Protein AF-A0A4Y2GBE8-F1 (afdb_monomer)

Secondary structure (DSSP, 8-state):
-B--TT-HHHHHHHTTT-SS---THHHH-EEEEEEEPTT-SSSEEEEEEEGGGTEEEBSSTTEEEETTTTEEEE-TTTTHHHHHHHHTSHHHHHHHHHHHHHT---GGGG---S---------------------PPP---HHHHHHHHHHHHHHHHHHH---S------

Structure (mmCIF, N/CA/C/O backbone):
data_AF-A0A4Y2GBE8-F1
#
_entry.id   AF-A0A4Y2GBE8-F1
#
loop_
_atom_site.group_PDB
_atom_site.id
_atom_site.type_symbol
_atom_site.label_atom_id
_atom_site.label_alt_id
_atom_site.label_comp_id
_atom_site.label_asym_id
_atom_site.label_entity_id
_atom_site.label_seq_id
_atom_site.pdbx_PDB_ins_code
_atom_site.Cartn_x
_atom_site.Cartn_y
_atom_site.Cartn_z
_atom_site.occupancy
_atom_site.B_iso_or_equiv
_atom_site.auth_seq_id
_atom_site.auth_comp_id
_atom_site.auth_asym_id
_atom_site.auth_atom_id
_atom_site.pdbx_PDB_model_num
ATOM 1 N N . MET A 1 1 ? -11.038 -10.582 1.860 1.00 53.62 1 MET A N 1
ATOM 2 C CA . MET A 1 1 ? -12.144 -9.942 1.119 1.00 53.62 1 MET A CA 1
ATOM 3 C C . MET A 1 1 ? -11.739 -8.501 0.826 1.00 53.62 1 MET A C 1
ATOM 5 O O . MET A 1 1 ? -11.362 -7.799 1.761 1.00 53.62 1 MET A O 1
ATOM 9 N N . GLU A 1 2 ? -11.679 -8.090 -0.445 1.00 57.62 2 GLU A N 1
ATOM 10 C CA . GLU A 1 2 ? -11.414 -6.684 -0.799 1.00 57.62 2 GLU A CA 1
ATOM 11 C C . GLU A 1 2 ? -12.669 -5.856 -0.491 1.00 57.62 2 GLU A C 1
ATOM 13 O O . GLU A 1 2 ? -13.779 -6.280 -0.812 1.00 57.62 2 GLU A O 1
ATOM 18 N N . ILE A 1 3 ? -12.513 -4.705 0.167 1.00 63.03 3 ILE A N 1
ATOM 19 C CA . ILE A 1 3 ? -13.648 -3.817 0.437 1.00 63.03 3 ILE A CA 1
ATOM 20 C C . ILE A 1 3 ? -13.830 -2.920 -0.777 1.00 63.03 3 ILE A C 1
ATOM 22 O O . ILE A 1 3 ? -12.865 -2.324 -1.260 1.00 63.03 3 ILE A O 1
ATOM 26 N N . ASN A 1 4 ? -15.068 -2.791 -1.248 1.00 66.12 4 ASN A N 1
ATOM 27 C CA . ASN A 1 4 ? -15.396 -1.749 -2.202 1.00 66.12 4 ASN A CA 1
ATOM 28 C C . ASN A 1 4 ? -15.145 -0.388 -1.530 1.00 66.12 4 ASN A C 1
ATOM 30 O O . ASN A 1 4 ? -15.821 -0.033 -0.567 1.00 66.12 4 ASN A O 1
ATOM 34 N N . LEU A 1 5 ? -14.140 0.347 -2.013 1.00 62.84 5 LEU A N 1
ATOM 35 C CA . LEU A 1 5 ? -13.714 1.633 -1.448 1.00 62.84 5 LEU A CA 1
ATOM 36 C C . LEU A 1 5 ? -14.820 2.705 -1.493 1.00 62.84 5 LEU A C 1
ATOM 38 O O . LEU A 1 5 ? -14.660 3.754 -0.884 1.00 62.84 5 LEU A O 1
ATOM 42 N N . ASN A 1 6 ? -15.938 2.445 -2.173 1.00 63.31 6 ASN A N 1
ATOM 43 C CA . ASN A 1 6 ? -17.087 3.347 -2.209 1.00 63.31 6 ASN A CA 1
ATOM 44 C C . ASN A 1 6 ? -17.975 3.263 -0.955 1.00 63.31 6 ASN A C 1
ATOM 46 O O . ASN A 1 6 ? -18.853 4.102 -0.785 1.00 63.31 6 ASN A O 1
ATOM 50 N N . ASP A 1 7 ? -17.755 2.288 -0.068 1.00 78.56 7 ASP A N 1
ATOM 51 C CA . ASP A 1 7 ? -18.489 2.173 1.194 1.00 78.56 7 ASP A CA 1
ATOM 52 C C . ASP A 1 7 ? -17.655 2.736 2.354 1.00 78.56 7 ASP A C 1
ATOM 54 O O . ASP A 1 7 ? -17.032 2.012 3.142 1.00 78.56 7 ASP A O 1
ATOM 58 N N . GLU A 1 8 ? -17.599 4.071 2.439 1.00 82.62 8 GLU A N 1
ATOM 59 C CA . GLU A 1 8 ? -16.876 4.748 3.519 1.00 82.62 8 GLU A CA 1
ATOM 60 C C . GLU A 1 8 ? -17.379 4.331 4.903 1.00 82.62 8 GLU A C 1
ATOM 62 O O . GLU A 1 8 ? -16.591 4.244 5.848 1.00 82.62 8 GLU A O 1
ATOM 67 N N . HIS A 1 9 ? -18.684 4.082 5.031 1.00 85.56 9 HIS A N 1
ATOM 68 C CA . HIS A 1 9 ? -19.305 3.722 6.296 1.00 85.56 9 HIS A CA 1
ATOM 69 C C . HIS A 1 9 ? -18.780 2.372 6.792 1.00 85.56 9 HIS A C 1
ATOM 71 O O . HIS A 1 9 ? -18.327 2.274 7.935 1.00 85.56 9 HIS A O 1
ATOM 77 N N . LYS A 1 10 ? -18.724 1.366 5.910 1.00 89.12 10 LYS A N 1
ATOM 78 C CA . LYS A 1 10 ? -18.130 0.062 6.227 1.00 89.12 10 LYS A CA 1
ATOM 79 C C . LYS A 1 10 ? -16.658 0.178 6.627 1.00 89.12 10 LYS A C 1
ATOM 81 O O . LYS A 1 10 ? -16.22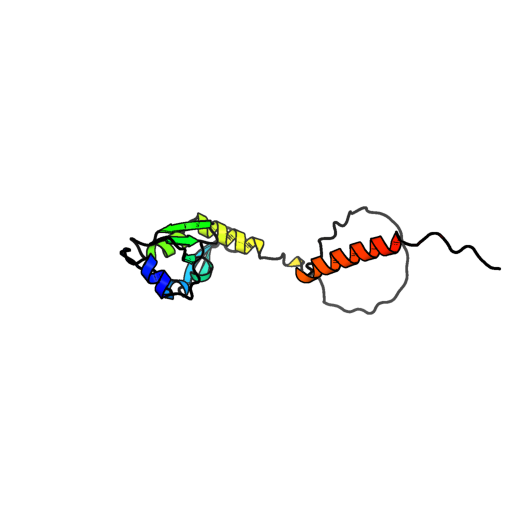2 -0.449 7.592 1.00 89.12 10 LYS A O 1
ATOM 86 N N . VAL A 1 11 ? -15.872 1.002 5.931 1.00 90.56 11 VAL A N 1
ATOM 87 C CA . VAL A 1 11 ? -14.458 1.202 6.298 1.00 90.56 11 VAL A CA 1
ATOM 88 C C . VAL A 1 11 ? -14.322 1.858 7.677 1.00 90.56 11 VAL A C 1
ATOM 90 O O . VAL A 1 11 ? -13.466 1.450 8.465 1.00 90.56 11 VAL A O 1
ATOM 93 N N . ARG A 1 12 ? -15.188 2.824 8.009 1.00 90.19 12 ARG A N 1
ATOM 94 C CA . ARG A 1 12 ? -15.205 3.463 9.335 1.00 90.19 12 ARG A CA 1
ATOM 95 C C . ARG A 1 12 ? -15.579 2.492 10.453 1.00 90.19 12 ARG A C 1
ATOM 97 O O . ARG A 1 12 ?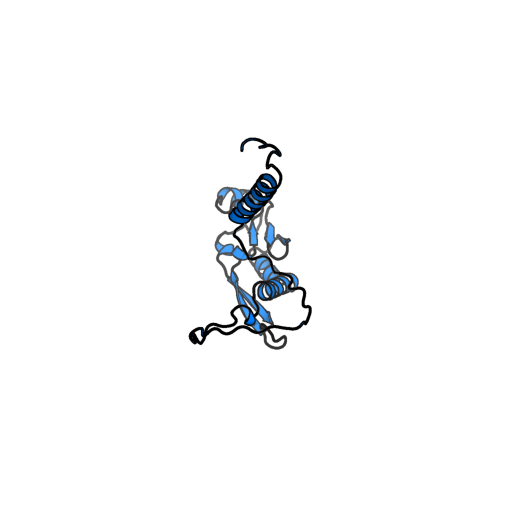 -14.992 2.600 11.528 1.00 90.19 12 ARG A O 1
ATOM 104 N N . SER A 1 13 ? -16.509 1.561 10.221 1.00 92.31 13 SER A N 1
ATOM 105 C CA . SER A 1 13 ? -16.874 0.553 11.225 1.00 92.31 13 SER A CA 1
ATOM 106 C C . SER A 1 13 ? -15.752 -0.456 11.473 1.00 92.31 13 SER A C 1
ATOM 108 O O . SER A 1 13 ? -15.517 -0.832 12.616 1.00 92.31 13 SER A O 1
ATOM 110 N N . ILE A 1 14 ? -15.015 -0.850 10.431 1.00 93.44 14 ILE A N 1
ATOM 111 C CA . ILE A 1 14 ? -13.900 -1.807 10.550 1.00 93.44 14 ILE A CA 1
ATOM 112 C C . ILE A 1 14 ? -12.763 -1.240 11.401 1.00 93.44 14 ILE A C 1
ATOM 114 O O . ILE A 1 14 ? -12.200 -1.944 12.231 1.00 93.44 14 ILE A O 1
ATOM 118 N N . ASP A 1 15 ? -12.447 0.041 11.220 1.00 95.12 15 ASP A N 1
ATOM 119 C CA . ASP A 1 15 ? -11.371 0.718 11.946 1.00 95.12 15 ASP A CA 1
ATOM 120 C C . ASP A 1 15 ? -11.859 1.428 13.223 1.00 95.12 15 ASP A C 1
ATOM 122 O O . ASP A 1 15 ? -11.158 2.290 13.757 1.00 95.12 15 ASP A O 1
ATOM 126 N N . ALA A 1 16 ? -13.065 1.124 13.718 1.00 93.62 16 ALA A N 1
ATOM 127 C CA . ALA A 1 16 ? -13.684 1.869 14.818 1.00 93.62 16 ALA A CA 1
ATOM 128 C C . ALA A 1 16 ? -12.782 1.967 16.063 1.00 93.62 16 ALA A C 1
ATOM 130 O O . ALA A 1 16 ? -12.722 3.032 16.682 1.00 93.62 16 ALA A O 1
ATOM 131 N N . ASN A 1 17 ? -12.043 0.891 16.354 1.00 94.44 17 ASN A N 1
ATOM 132 C CA . ASN A 1 17 ? -11.175 0.740 17.524 1.00 94.44 17 ASN A CA 1
ATOM 133 C C . ASN A 1 17 ? -9.705 1.114 17.266 1.00 94.44 17 ASN A C 1
ATOM 135 O O . ASN A 1 17 ? -8.874 1.013 18.168 1.00 94.44 17 ASN A O 1
ATOM 139 N N . GLU A 1 18 ? -9.350 1.532 16.050 1.00 95.88 18 GLU A N 1
ATOM 140 C CA . GLU A 1 18 ? -7.972 1.907 15.739 1.00 95.88 18 GLU A CA 1
ATOM 141 C C . GLU A 1 18 ? -7.669 3.335 16.171 1.00 95.88 18 GLU A C 1
ATOM 143 O O . GLU A 1 18 ? -8.443 4.265 15.933 1.00 95.88 18 GLU A O 1
ATOM 148 N N . LYS A 1 19 ? -6.460 3.535 16.708 1.00 95.44 19 LYS A N 1
ATOM 149 C CA . LYS A 1 19 ? -5.949 4.877 17.016 1.00 95.44 19 LYS A CA 1
ATOM 150 C C . LYS A 1 19 ? -5.943 5.769 15.770 1.00 95.44 19 LYS A C 1
ATOM 152 O O . LYS A 1 19 ? -6.263 6.951 15.850 1.00 95.44 19 LYS A O 1
ATOM 157 N N . ASN A 1 20 ? -5.564 5.208 14.622 1.00 96.56 20 ASN A N 1
ATOM 158 C CA . ASN A 1 20 ? -5.602 5.886 13.333 1.00 96.56 20 ASN A CA 1
ATOM 159 C C . ASN A 1 20 ? -6.558 5.154 12.397 1.00 96.56 20 ASN A C 1
ATOM 161 O O . ASN A 1 20 ? -6.241 4.072 11.904 1.00 96.56 20 ASN A O 1
ATOM 165 N N . LYS A 1 21 ? -7.688 5.793 12.107 1.00 95.50 21 LYS A N 1
ATOM 166 C CA . LYS A 1 21 ? -8.671 5.306 11.137 1.00 95.50 21 LYS A CA 1
ATOM 167 C C . LYS A 1 21 ? -8.187 5.551 9.714 1.00 95.50 21 LYS A C 1
ATOM 169 O O . LYS A 1 21 ? -7.526 6.562 9.450 1.00 95.50 21 LYS A O 1
ATOM 174 N N . PHE A 1 22 ? -8.525 4.647 8.802 1.00 95.50 22 PHE A N 1
ATOM 175 C CA . PHE A 1 22 ? -8.255 4.834 7.385 1.00 95.50 22 PHE A CA 1
ATOM 176 C C . PHE A 1 22 ? -8.918 6.109 6.862 1.00 95.50 22 PHE A C 1
ATOM 178 O O . PHE A 1 22 ? -10.075 6.394 7.172 1.00 95.50 22 PHE A O 1
ATOM 185 N N . LYS A 1 23 ? -8.192 6.861 6.032 1.00 94.50 23 LYS A N 1
ATOM 186 C CA . LYS A 1 23 ? -8.727 8.029 5.328 1.00 94.50 23 LYS A CA 1
ATOM 187 C C . LYS A 1 23 ? -8.554 7.827 3.831 1.00 94.50 23 LYS A C 1
ATOM 189 O O . LYS A 1 23 ? -7.429 7.649 3.369 1.00 94.50 23 LYS A O 1
ATOM 194 N N . PHE A 1 24 ? -9.640 7.915 3.068 1.00 92.88 24 PHE A N 1
ATOM 195 C CA . PHE A 1 24 ? -9.608 7.769 1.608 1.00 92.88 24 PHE A CA 1
ATOM 196 C C . PHE A 1 24 ? -8.720 8.814 0.927 1.00 92.88 24 PHE A C 1
ATOM 198 O O . PHE A 1 24 ? -8.047 8.511 -0.055 1.00 92.88 24 PHE A O 1
ATOM 205 N N . GLU A 1 25 ? -8.600 10.003 1.519 1.00 94.62 25 GLU A N 1
ATOM 206 C CA . GLU A 1 25 ? -7.654 11.044 1.103 1.00 94.62 25 GLU A CA 1
ATOM 207 C C . GLU A 1 25 ? -6.205 10.546 1.001 1.00 94.62 25 GLU A C 1
ATOM 209 O O . GLU A 1 25 ? -5.434 11.049 0.184 1.00 94.62 25 GLU A O 1
ATOM 214 N N . TRP A 1 26 ? -5.809 9.545 1.799 1.00 95.81 26 TRP A N 1
ATOM 215 C CA . TRP A 1 26 ? -4.471 8.956 1.723 1.00 95.81 26 TRP A CA 1
ATOM 216 C C . TRP A 1 26 ? -4.193 8.331 0.359 1.00 95.81 26 TRP A C 1
ATOM 218 O O . TRP A 1 26 ? -3.055 8.393 -0.096 1.00 95.81 26 TRP A O 1
ATOM 228 N N . LEU A 1 27 ? -5.212 7.784 -0.311 1.00 94.31 27 LEU A N 1
ATOM 229 C CA . LEU A 1 27 ? -5.086 7.171 -1.636 1.00 94.31 27 LEU A CA 1
ATOM 230 C C . LEU A 1 27 ? -4.800 8.205 -2.734 1.00 94.31 27 LEU A C 1
ATOM 232 O O . LEU A 1 27 ? -4.208 7.867 -3.761 1.00 94.31 27 LEU A O 1
ATOM 236 N N . ASN A 1 28 ? -5.176 9.465 -2.507 1.00 94.94 28 ASN A N 1
ATOM 237 C CA . ASN A 1 28 ? -4.925 10.568 -3.433 1.00 94.94 28 ASN A CA 1
ATOM 238 C C . ASN A 1 28 ? -3.534 11.185 -3.274 1.00 94.94 28 ASN A C 1
ATOM 240 O O . ASN A 1 28 ? -3.103 11.935 -4.147 1.00 94.94 28 ASN A O 1
ATOM 244 N N . LYS A 1 29 ? -2.813 10.854 -2.197 1.00 96.75 29 LYS A N 1
ATOM 245 C CA . LYS A 1 29 ? -1.450 11.339 -1.982 1.00 96.75 29 LYS A CA 1
ATOM 246 C C . LYS A 1 29 ? -0.467 10.649 -2.919 1.00 96.75 29 LYS A C 1
ATOM 248 O O . LYS A 1 29 ? -0.625 9.475 -3.262 1.00 96.75 29 LYS A O 1
ATOM 253 N N . SER A 1 30 ? 0.591 11.378 -3.251 1.00 96.38 30 SER A N 1
ATOM 254 C CA . SER A 1 30 ? 1.744 10.844 -3.964 1.00 96.38 30 SER A CA 1
ATOM 255 C C . SER A 1 30 ? 2.978 10.881 -3.077 1.00 96.38 30 SER A C 1
ATOM 257 O O . SER A 1 30 ? 3.168 11.814 -2.295 1.00 96.38 30 SER A O 1
ATOM 259 N N . ILE A 1 31 ? 3.807 9.851 -3.190 1.00 96.00 31 ILE A N 1
ATOM 260 C CA . ILE A 1 31 ? 5.052 9.706 -2.443 1.00 96.00 31 ILE A CA 1
ATOM 261 C C . ILE A 1 31 ? 6.191 9.674 -3.442 1.00 96.00 31 ILE A C 1
ATOM 263 O O . ILE A 1 31 ? 6.161 8.916 -4.410 1.00 96.00 31 ILE A O 1
ATOM 267 N N . LYS A 1 32 ? 7.193 10.510 -3.194 1.00 96.38 32 LYS A N 1
ATOM 268 C CA . LYS A 1 32 ? 8.423 10.520 -3.969 1.00 96.38 32 LYS A CA 1
ATOM 269 C C . LYS A 1 32 ? 9.298 9.353 -3.527 1.00 96.38 32 LYS A C 1
ATOM 271 O O . LYS A 1 32 ? 9.588 9.212 -2.339 1.00 96.38 32 LYS A O 1
ATOM 276 N N . ILE A 1 33 ? 9.691 8.520 -4.478 1.00 95.25 33 ILE A N 1
ATOM 277 C CA . ILE A 1 33 ? 10.600 7.398 -4.270 1.00 95.25 33 ILE A CA 1
ATOM 278 C C . ILE A 1 33 ? 11.824 7.564 -5.159 1.00 95.25 33 ILE A C 1
ATOM 280 O O . ILE A 1 33 ? 11.738 8.089 -6.266 1.00 95.25 33 ILE A O 1
ATOM 284 N N . LYS A 1 34 ? 12.969 7.106 -4.664 1.00 93.81 34 LYS A N 1
ATOM 285 C CA . LYS A 1 34 ? 14.240 7.151 -5.380 1.00 93.81 34 LYS A CA 1
ATOM 286 C C . LYS A 1 34 ? 14.532 5.771 -5.949 1.00 93.81 34 LYS A C 1
ATOM 288 O O . LYS A 1 34 ? 14.572 4.799 -5.196 1.00 93.81 34 LYS A O 1
ATOM 293 N N . LEU A 1 35 ? 14.715 5.692 -7.260 1.00 91.56 35 LEU A N 1
ATOM 294 C CA . LEU A 1 35 ? 15.030 4.458 -7.975 1.00 91.56 35 LEU A CA 1
ATOM 295 C C . LEU A 1 35 ? 16.247 4.668 -8.879 1.00 91.56 35 LEU A C 1
ATOM 297 O O . LEU A 1 35 ? 16.497 5.797 -9.296 1.00 91.56 35 LEU A O 1
ATOM 301 N N . PRO A 1 36 ? 17.010 3.615 -9.202 1.00 88.25 36 PRO A N 1
ATOM 302 C CA . PRO A 1 36 ? 18.025 3.700 -10.243 1.00 88.25 36 PRO A CA 1
ATOM 303 C C . PRO A 1 36 ? 17.395 4.138 -11.570 1.00 88.25 36 PRO A C 1
ATOM 305 O O . PRO A 1 36 ? 16.291 3.705 -11.923 1.00 88.25 36 PRO A O 1
ATOM 308 N N . ALA A 1 37 ? 18.089 4.997 -12.311 1.00 82.94 37 ALA A N 1
ATOM 309 C CA . ALA A 1 37 ? 17.638 5.400 -13.629 1.00 82.94 37 ALA A CA 1
ATOM 310 C C . ALA A 1 37 ? 17.615 4.190 -14.568 1.00 82.94 37 ALA A C 1
ATOM 312 O O . ALA A 1 37 ? 18.386 3.233 -14.459 1.00 82.94 37 ALA A O 1
ATOM 313 N N . LYS A 1 38 ? 16.706 4.228 -15.533 1.00 72.81 38 LYS A N 1
ATOM 314 C CA . LYS A 1 38 ? 16.569 3.147 -16.502 1.00 72.81 38 LYS A CA 1
ATOM 315 C C . LYS A 1 38 ? 17.841 3.034 -17.355 1.00 72.81 38 LYS A C 1
ATOM 317 O O . LYS A 1 38 ? 18.228 3.995 -18.009 1.00 72.81 38 LYS A O 1
ATOM 322 N N . GLY A 1 39 ? 18.466 1.855 -17.359 1.00 71.31 39 GLY A N 1
ATOM 323 C CA . GLY A 1 39 ? 19.679 1.574 -18.138 1.00 71.31 39 GLY A CA 1
ATOM 324 C C . GLY A 1 39 ? 20.997 2.020 -17.492 1.00 71.31 39 GLY A C 1
ATOM 325 O O . GLY A 1 39 ? 22.048 1.773 -18.073 1.00 71.31 39 GLY A O 1
ATOM 326 N N . ASN A 1 40 ? 20.973 2.634 -16.301 1.00 69.44 40 ASN A N 1
ATOM 327 C CA . ASN A 1 40 ? 22.182 2.971 -15.546 1.00 69.44 40 ASN A CA 1
ATOM 328 C C . ASN A 1 40 ? 21.947 2.801 -14.034 1.00 69.44 40 ASN A C 1
ATOM 330 O O . ASN A 1 40 ? 21.081 3.440 -13.444 1.00 69.44 40 ASN A O 1
ATOM 334 N N . ASN A 1 41 ? 22.753 1.955 -13.395 1.00 73.12 41 ASN A N 1
ATOM 335 C CA . ASN A 1 41 ? 22.690 1.649 -11.963 1.00 73.12 41 ASN A CA 1
ATOM 336 C C . ASN A 1 41 ? 23.303 2.732 -11.050 1.00 73.12 41 ASN A C 1
ATOM 338 O O . ASN A 1 41 ? 23.161 2.642 -9.833 1.00 73.12 41 ASN A O 1
ATOM 342 N N . THR A 1 42 ? 23.978 3.734 -11.615 1.00 77.31 42 THR A N 1
ATOM 343 C CA . THR A 1 42 ? 24.723 4.762 -10.871 1.00 77.31 42 THR A CA 1
ATOM 344 C C . THR A 1 42 ? 23.900 6.030 -10.638 1.00 77.31 42 THR A C 1
ATOM 346 O O . THR A 1 42 ? 23.999 6.655 -9.585 1.00 77.31 42 THR A O 1
ATOM 349 N N . SER A 1 43 ? 23.054 6.417 -11.594 1.00 83.56 43 SER A N 1
ATOM 350 C CA . SER A 1 43 ? 22.182 7.591 -11.467 1.00 83.56 43 SER A CA 1
ATOM 351 C C . SER A 1 43 ? 20.877 7.243 -10.756 1.00 83.56 43 SER A C 1
ATOM 353 O O . SER A 1 43 ? 20.268 6.216 -11.048 1.00 83.56 43 SER A O 1
ATOM 355 N N . VAL A 1 44 ? 20.417 8.123 -9.866 1.00 89.50 44 VAL A N 1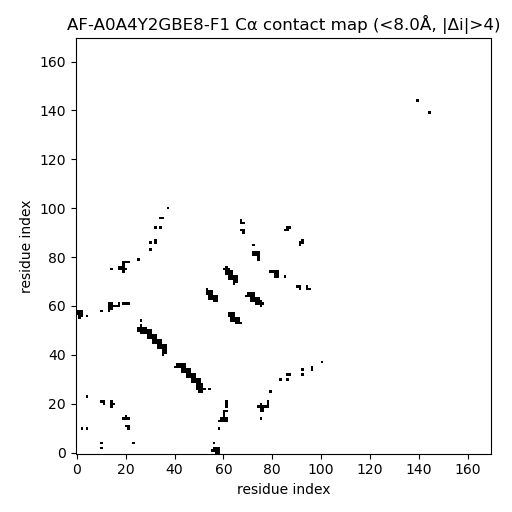
ATOM 356 C CA . VAL A 1 44 ? 19.151 7.974 -9.137 1.00 89.50 44 VAL A CA 1
ATOM 357 C C . VAL A 1 44 ? 18.119 8.946 -9.703 1.00 89.50 44 VAL A C 1
ATOM 359 O O . VAL A 1 44 ? 18.370 10.144 -9.791 1.00 89.50 44 VAL A O 1
ATOM 362 N N . GLU A 1 45 ? 16.948 8.429 -10.051 1.00 91.25 45 GLU A N 1
ATOM 363 C CA . GLU A 1 45 ? 15.784 9.186 -10.498 1.00 91.25 45 GLU A CA 1
ATOM 364 C C . GLU A 1 45 ? 14.732 9.229 -9.382 1.00 91.25 45 GLU A C 1
ATOM 366 O O . GLU A 1 45 ? 14.474 8.230 -8.701 1.00 91.25 45 GLU A O 1
ATOM 371 N N . GLU A 1 46 ? 14.117 10.394 -9.183 1.00 93.00 46 GLU A N 1
ATOM 372 C CA . GLU A 1 46 ? 13.003 10.559 -8.253 1.00 93.00 46 GLU A CA 1
ATOM 373 C C . GLU A 1 46 ? 11.677 10.430 -9.009 1.00 93.00 46 GLU A C 1
ATOM 375 O O . GLU A 1 46 ? 11.383 11.206 -9.915 1.00 93.00 46 GLU A O 1
ATOM 380 N N . ILE A 1 47 ? 10.863 9.449 -8.622 1.00 93.44 47 ILE A N 1
ATOM 381 C CA . ILE A 1 47 ? 9.573 9.159 -9.249 1.00 93.44 47 ILE A CA 1
ATOM 382 C C . ILE A 1 47 ? 8.466 9.370 -8.219 1.00 93.44 47 ILE A C 1
ATOM 384 O O . ILE A 1 47 ? 8.593 8.991 -7.056 1.00 93.44 47 ILE A O 1
ATOM 388 N N . SER A 1 48 ? 7.359 9.971 -8.644 1.00 94.69 48 SER A N 1
ATOM 389 C CA . SER A 1 48 ? 6.180 10.176 -7.804 1.00 94.69 48 SER A CA 1
ATOM 390 C C . SER A 1 48 ? 5.200 9.017 -7.976 1.00 94.69 48 SER A C 1
ATOM 392 O O . SER A 1 48 ? 4.731 8.760 -9.085 1.00 94.69 48 SER A O 1
ATOM 394 N N . VAL A 1 49 ? 4.873 8.315 -6.889 1.00 94.69 49 VAL A N 1
ATOM 395 C CA . VAL A 1 49 ? 3.924 7.194 -6.905 1.00 94.69 49 VAL A CA 1
ATOM 396 C C . VAL A 1 49 ? 2.671 7.534 -6.114 1.00 94.69 49 VAL A C 1
ATOM 398 O O . VAL A 1 49 ? 2.739 7.855 -4.928 1.00 94.69 49 VAL A O 1
ATOM 401 N N . LYS A 1 50 ? 1.509 7.418 -6.765 1.00 96.44 50 LYS A N 1
ATOM 402 C CA . LYS A 1 50 ? 0.202 7.577 -6.121 1.00 96.44 50 LYS A CA 1
ATOM 403 C C . LYS A 1 50 ? -0.091 6.384 -5.210 1.00 96.44 50 LYS A C 1
ATOM 405 O O . LYS A 1 50 ? -0.023 5.232 -5.642 1.00 96.44 50 LYS A O 1
ATOM 410 N N . VAL A 1 51 ? -0.472 6.655 -3.964 1.00 96.50 51 VAL A N 1
ATOM 411 C CA . VAL A 1 51 ? -0.731 5.627 -2.942 1.00 96.50 51 VAL A CA 1
ATOM 412 C C . VAL A 1 51 ? -1.868 4.696 -3.362 1.00 96.50 51 VAL A C 1
ATOM 414 O O . VAL A 1 51 ? -1.738 3.481 -3.223 1.00 96.50 51 VAL A O 1
ATOM 417 N N . GLY A 1 52 ? -2.937 5.238 -3.956 1.00 94.62 52 GLY A N 1
ATOM 418 C CA . GLY A 1 52 ? -4.077 4.461 -4.456 1.00 94.62 52 GLY A CA 1
ATOM 419 C C . GLY A 1 52 ? -3.739 3.416 -5.519 1.00 94.62 52 GLY A C 1
ATOM 420 O O . GLY A 1 52 ? -4.470 2.444 -5.656 1.00 94.62 52 GLY A O 1
ATOM 421 N N . ASN A 1 53 ? -2.607 3.553 -6.215 1.00 93.56 53 ASN A N 1
ATOM 422 C CA . ASN A 1 53 ? -2.159 2.565 -7.204 1.00 93.56 53 ASN A CA 1
ATOM 423 C C . ASN A 1 53 ? -1.433 1.373 -6.568 1.00 93.56 53 ASN A C 1
ATOM 425 O O . ASN A 1 53 ? -1.119 0.401 -7.252 1.00 93.56 53 ASN A O 1
ATOM 429 N N . SER A 1 54 ? -1.068 1.489 -5.292 1.00 95.25 54 SER A N 1
ATOM 430 C CA . SER A 1 54 ? -0.258 0.495 -4.585 1.00 95.25 54 SER A CA 1
ATOM 431 C C . SER A 1 54 ? -0.999 -0.136 -3.425 1.00 95.25 54 SER A C 1
ATOM 433 O O . SER A 1 54 ? -0.723 -1.280 -3.090 1.00 95.25 54 SER A O 1
ATOM 435 N N . ILE A 1 55 ? -1.908 0.604 -2.798 1.00 96.31 55 ILE A N 1
ATOM 436 C CA . ILE A 1 55 ? -2.517 0.246 -1.527 1.00 96.31 55 ILE A CA 1
ATOM 437 C C . ILE A 1 55 ? -4.019 0.069 -1.705 1.00 96.31 55 ILE A C 1
ATOM 439 O O . ILE A 1 55 ? -4.701 0.959 -2.207 1.00 96.31 55 ILE A O 1
ATOM 443 N N . LYS A 1 56 ? -4.538 -1.052 -1.207 1.00 94.00 56 LYS A N 1
ATOM 444 C CA . LYS A 1 56 ? -5.970 -1.325 -1.094 1.00 94.00 56 LYS A CA 1
ATOM 445 C C . LYS A 1 56 ? -6.357 -1.549 0.360 1.00 94.00 56 LYS A C 1
ATOM 447 O O . LYS A 1 56 ? -5.682 -2.285 1.081 1.00 94.00 56 LYS A O 1
ATOM 452 N N . LYS A 1 57 ? -7.468 -0.951 0.790 1.00 94.19 57 LYS A N 1
ATOM 453 C CA . LYS A 1 57 ? -8.062 -1.272 2.089 1.00 94.19 57 LYS A CA 1
ATOM 454 C C . LYS A 1 57 ? -8.666 -2.682 2.039 1.00 94.19 57 LYS A C 1
ATOM 456 O O . LYS A 1 57 ? -9.292 -3.066 1.053 1.00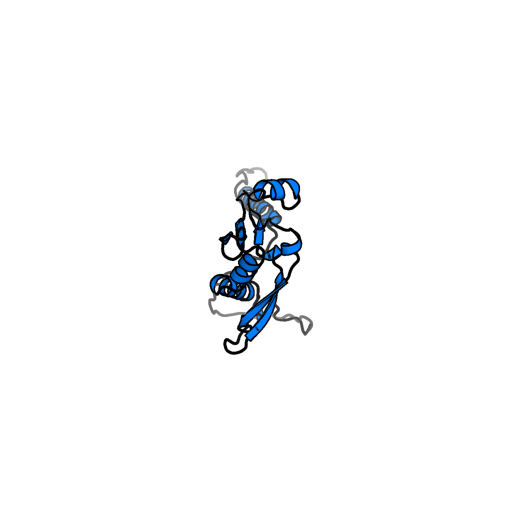 94.19 57 LYS A O 1
ATOM 461 N N . ILE A 1 58 ? -8.453 -3.447 3.104 1.00 94.25 58 ILE A N 1
ATOM 462 C CA . ILE A 1 58 ? -8.989 -4.800 3.289 1.00 94.25 58 ILE A CA 1
ATOM 463 C C . ILE A 1 58 ? -9.855 -4.851 4.545 1.00 94.25 58 ILE A C 1
ATOM 465 O O . ILE A 1 58 ? -9.751 -3.968 5.400 1.00 94.25 58 ILE A O 1
ATOM 469 N N . ASP A 1 59 ? -10.686 -5.889 4.645 1.00 93.50 59 ASP A N 1
ATOM 470 C CA . ASP A 1 59 ? -11.612 -6.141 5.761 1.00 93.50 59 ASP A CA 1
ATOM 471 C C . ASP A 1 59 ? -10.891 -6.650 7.021 1.00 93.50 59 ASP A C 1
ATOM 473 O O . ASP A 1 59 ? -11.172 -7.714 7.560 1.00 93.50 59 ASP A O 1
ATOM 477 N N . ILE A 1 60 ? -9.851 -5.915 7.417 1.00 94.38 60 ILE A N 1
ATOM 478 C CA . ILE A 1 60 ? -9.052 -6.134 8.617 1.00 94.38 60 ILE A CA 1
ATOM 479 C C . ILE A 1 60 ? -8.769 -4.758 9.214 1.00 94.38 60 ILE A C 1
ATOM 481 O O . ILE A 1 60 ? -8.261 -3.859 8.527 1.00 94.38 60 ILE A O 1
ATOM 485 N N . SER A 1 61 ? -9.103 -4.603 10.494 1.00 95.94 61 SER A N 1
ATOM 486 C CA . SER A 1 61 ? -8.891 -3.375 11.261 1.00 95.94 61 SER A CA 1
ATOM 487 C C . SER A 1 61 ? -7.448 -2.884 11.143 1.00 95.94 61 SER A C 1
ATOM 489 O O . SER A 1 61 ? -6.493 -3.665 11.207 1.00 95.94 61 SER A O 1
ATOM 491 N N . GLY A 1 62 ? -7.285 -1.587 10.874 1.00 96.94 62 GLY A N 1
ATOM 492 C CA . GLY A 1 62 ? -5.979 -0.927 10.886 1.00 96.94 62 GLY A CA 1
ATOM 493 C C . GLY A 1 62 ? -4.989 -1.436 9.838 1.00 96.94 62 GLY A C 1
ATOM 494 O O . GLY A 1 62 ? -3.802 -1.126 9.936 1.00 96.94 62 GLY A O 1
ATOM 495 N N . THR A 1 63 ? -5.444 -2.217 8.854 1.00 97.00 63 THR A N 1
ATOM 496 C CA . THR A 1 63 ? -4.579 -2.914 7.896 1.00 97.00 63 THR A CA 1
ATOM 497 C C . THR A 1 63 ? -4.977 -2.620 6.453 1.00 97.00 63 THR A C 1
ATOM 499 O O . THR A 1 63 ? -6.158 -2.536 6.111 1.00 97.00 63 THR A O 1
ATOM 502 N N . VAL A 1 64 ? -3.975 -2.446 5.593 1.00 96.81 64 VAL A N 1
ATOM 503 C CA . VAL A 1 64 ? -4.120 -2.375 4.132 1.00 96.81 64 VAL A CA 1
ATOM 504 C C . VAL A 1 64 ? -3.282 -3.458 3.461 1.00 96.81 64 VAL A C 1
ATOM 506 O O . VAL A 1 64 ? -2.328 -3.952 4.050 1.00 96.81 64 VAL A O 1
ATOM 509 N N . ASN A 1 65 ? -3.600 -3.799 2.217 1.00 96.94 65 ASN A N 1
ATOM 510 C CA . ASN A 1 65 ? -2.779 -4.662 1.377 1.00 96.94 65 ASN A CA 1
ATOM 511 C C . ASN A 1 65 ? -2.004 -3.826 0.349 1.00 96.94 65 ASN A C 1
ATOM 513 O O . ASN A 1 65 ? -2.579 -2.956 -0.308 1.00 96.94 65 ASN A O 1
ATOM 517 N N . CYS A 1 66 ? -0.714 -4.105 0.188 1.00 97.31 66 CYS A N 1
ATOM 518 C CA . CYS A 1 66 ? 0.097 -3.565 -0.890 1.00 97.31 66 CYS A CA 1
ATOM 519 C C . CYS A 1 66 ? 0.055 -4.509 -2.092 1.00 97.31 66 CYS A C 1
ATOM 521 O O . CYS A 1 66 ? 0.593 -5.613 -2.047 1.00 97.31 66 CYS A O 1
ATOM 523 N N . GLN A 1 67 ? -0.530 -4.057 -3.198 1.00 95.00 67 GLN A N 1
ATOM 524 C CA . GLN A 1 67 ? -0.723 -4.866 -4.400 1.00 95.00 67 GLN A CA 1
ATOM 525 C C . GLN A 1 67 ? 0.597 -5.284 -5.060 1.00 95.00 67 GLN A C 1
ATOM 527 O O . GLN A 1 67 ? 0.687 -6.376 -5.611 1.00 95.00 67 GLN A O 1
ATOM 532 N N . LEU A 1 68 ? 1.631 -4.435 -5.003 1.00 94.69 68 LEU A N 1
ATOM 533 C CA . LEU A 1 68 ? 2.934 -4.735 -5.613 1.00 94.69 68 LEU A CA 1
ATOM 534 C C . LEU A 1 68 ? 3.774 -5.695 -4.765 1.00 94.69 68 LEU A C 1
ATOM 536 O O . LEU A 1 68 ? 4.487 -6.540 -5.307 1.00 94.69 68 LEU A O 1
ATOM 540 N N . CYS A 1 69 ? 3.695 -5.572 -3.439 1.00 95.75 69 CYS A N 1
ATOM 541 C CA . CYS A 1 69 ? 4.419 -6.447 -2.519 1.00 95.75 69 CYS A CA 1
ATOM 542 C C . CYS A 1 69 ? 3.679 -7.759 -2.246 1.00 95.75 69 CYS A C 1
ATOM 544 O O . CYS A 1 69 ? 4.335 -8.721 -1.859 1.00 95.75 69 CYS A O 1
ATOM 546 N N . SER A 1 70 ? 2.355 -7.785 -2.457 1.00 94.50 70 SER A N 1
ATOM 547 C CA . SER A 1 70 ? 1.445 -8.823 -1.948 1.00 94.50 70 SER A CA 1
ATOM 548 C C . SER A 1 70 ? 1.552 -9.002 -0.427 1.00 94.50 70 SER A C 1
ATOM 550 O O . SER A 1 70 ? 1.431 -10.110 0.082 1.00 94.50 70 SER A O 1
ATOM 552 N N . ASP A 1 71 ? 1.786 -7.896 0.287 1.00 95.25 71 ASP A N 1
ATOM 553 C CA . ASP A 1 71 ? 1.982 -7.863 1.738 1.00 95.25 71 ASP A CA 1
ATOM 554 C C . ASP A 1 71 ? 0.953 -6.958 2.411 1.00 95.25 71 ASP A C 1
ATOM 556 O O . ASP A 1 71 ? 0.612 -5.884 1.906 1.00 95.25 71 ASP A O 1
ATOM 560 N N . THR A 1 72 ? 0.563 -7.322 3.628 1.00 96.75 72 THR A N 1
ATOM 561 C CA . THR A 1 72 ? -0.236 -6.462 4.500 1.00 96.75 72 THR A CA 1
ATOM 562 C C . THR A 1 72 ? 0.620 -5.427 5.230 1.00 96.75 72 THR A C 1
ATOM 564 O O . THR A 1 72 ? 1.697 -5.737 5.737 1.00 96.75 72 THR A O 1
ATOM 567 N N . VAL A 1 73 ? 0.108 -4.204 5.355 1.00 97.56 73 VAL A N 1
ATOM 568 C CA . VAL A 1 73 ? 0.726 -3.094 6.088 1.00 97.56 73 VAL A CA 1
ATOM 569 C C . VAL A 1 73 ? -0.224 -2.640 7.188 1.00 97.56 73 VAL A C 1
ATOM 571 O O . VAL A 1 73 ? -1.325 -2.159 6.911 1.00 97.56 73 VAL A O 1
ATOM 574 N N . TYR A 1 74 ? 0.216 -2.761 8.438 1.00 97.81 74 TYR A N 1
ATOM 575 C CA . TYR A 1 74 ? -0.537 -2.281 9.590 1.00 97.81 74 TYR A CA 1
ATOM 576 C C . TYR A 1 74 ? -0.263 -0.790 9.833 1.00 97.81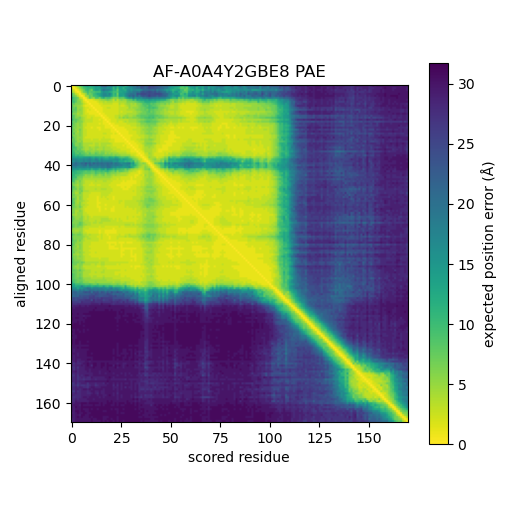 74 TYR A C 1
ATOM 578 O O . TYR A 1 74 ? 0.864 -0.385 10.128 1.00 97.81 74 TYR A O 1
ATOM 586 N N . TYR A 1 75 ? -1.300 0.038 9.714 1.00 97.56 75 TYR A N 1
ATOM 587 C CA . TYR A 1 75 ? -1.256 1.478 9.966 1.00 97.56 75 TYR A CA 1
ATOM 588 C C . TYR A 1 75 ? -1.951 1.889 11.263 1.00 97.56 75 TYR A C 1
ATOM 590 O O . TYR A 1 75 ? -1.751 3.021 11.688 1.00 97.56 75 TYR A O 1
ATOM 598 N N . GLY A 1 76 ? -2.720 1.021 11.924 1.00 96.06 76 GLY A N 1
ATOM 599 C CA . GLY A 1 76 ? -3.552 1.388 13.079 1.00 96.06 76 GLY A CA 1
ATOM 600 C C . GLY A 1 76 ? -2.852 2.251 14.143 1.00 96.06 76 GLY A C 1
ATOM 601 O O . GLY A 1 76 ? -3.383 3.267 14.596 1.00 96.06 76 GLY A O 1
ATOM 602 N N . LYS A 1 77 ? -1.580 1.957 14.450 1.00 95.25 77 LYS A N 1
ATOM 603 C CA . LYS A 1 77 ? -0.758 2.743 15.397 1.00 95.25 77 LYS A CA 1
ATOM 604 C C . LYS A 1 77 ? -0.099 3.999 14.812 1.00 95.25 77 LYS A C 1
ATOM 606 O O . LYS A 1 77 ? 0.042 4.993 15.522 1.00 95.25 77 LYS A O 1
ATOM 611 N N . ARG A 1 78 ? 0.336 3.958 13.549 1.00 97.06 78 ARG A N 1
ATOM 612 C CA . ARG A 1 78 ? 1.209 4.973 12.913 1.00 97.06 78 ARG A CA 1
ATOM 613 C C . ARG A 1 78 ? 0.517 5.827 11.840 1.00 97.06 78 ARG A C 1
ATOM 615 O O . ARG A 1 78 ? 1.125 6.755 11.308 1.00 97.06 78 ARG A O 1
ATOM 622 N N . GLY A 1 79 ? -0.719 5.497 11.487 1.00 96.94 79 GLY A N 1
ATOM 623 C CA . GLY A 1 79 ? -1.477 6.091 10.393 1.00 96.94 79 GLY A CA 1
ATOM 624 C C . GLY A 1 79 ? -0.731 6.038 9.059 1.00 96.94 79 GLY A C 1
ATOM 625 O O . GLY A 1 79 ? 0.030 5.110 8.771 1.00 96.94 79 GLY A O 1
ATOM 626 N N . PHE A 1 80 ? -0.905 7.092 8.261 1.00 97.31 80 PHE A N 1
ATOM 627 C CA . PHE A 1 80 ? -0.292 7.235 6.939 1.00 97.31 80 PHE A CA 1
ATOM 628 C C . PHE A 1 80 ? 1.234 7.042 6.927 1.00 97.31 80 PHE A C 1
ATOM 630 O O . PHE A 1 80 ? 1.784 6.576 5.932 1.00 97.31 80 PHE A O 1
ATOM 637 N N . SER A 1 81 ? 1.930 7.354 8.026 1.00 97.44 81 SER A N 1
ATOM 638 C CA . SER A 1 81 ? 3.382 7.173 8.118 1.00 97.44 81 SER A CA 1
ATOM 639 C C . SER A 1 81 ? 3.804 5.713 7.903 1.00 97.44 81 SER A C 1
ATOM 641 O O . SER A 1 81 ? 4.816 5.478 7.253 1.00 97.44 81 SER A O 1
ATOM 643 N N . ALA A 1 82 ? 3.029 4.728 8.380 1.00 97.75 82 ALA A N 1
ATOM 644 C CA . ALA A 1 82 ? 3.332 3.313 8.135 1.00 97.75 82 ALA A CA 1
ATOM 645 C C . ALA A 1 82 ? 3.251 2.956 6.647 1.00 97.75 82 ALA A C 1
ATOM 647 O O . ALA A 1 82 ? 4.133 2.281 6.120 1.00 97.75 82 ALA A O 1
ATOM 648 N N . ILE A 1 83 ? 2.218 3.461 5.967 1.00 97.81 83 ILE A N 1
ATOM 649 C CA . ILE A 1 83 ? 2.024 3.270 4.528 1.00 97.81 83 ILE A CA 1
ATOM 650 C C . ILE A 1 83 ? 3.174 3.928 3.761 1.00 97.81 83 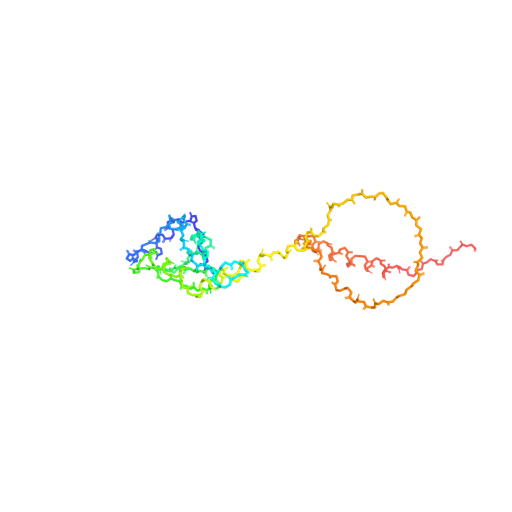ILE A C 1
ATOM 652 O O . ILE A 1 83 ? 3.797 3.292 2.917 1.00 97.81 83 ILE A O 1
ATOM 656 N N . SER A 1 84 ? 3.507 5.175 4.102 1.00 97.56 84 SER A N 1
ATOM 657 C CA . SER A 1 84 ? 4.610 5.909 3.482 1.00 97.56 84 SER A CA 1
ATOM 658 C C . SER A 1 84 ? 5.952 5.197 3.652 1.00 97.56 84 SER A C 1
ATOM 660 O O . SER A 1 84 ? 6.657 4.973 2.671 1.00 97.56 84 SER A O 1
ATOM 662 N N . SER A 1 85 ? 6.272 4.752 4.872 1.00 97.62 85 SER A N 1
ATOM 663 C CA . SER A 1 85 ? 7.485 3.974 5.132 1.00 97.62 85 SER A CA 1
ATOM 664 C C . SER A 1 85 ? 7.508 2.665 4.343 1.00 97.62 85 SER A C 1
ATOM 666 O O . SER A 1 85 ? 8.548 2.331 3.785 1.00 97.62 85 SER A O 1
ATOM 668 N N . HIS A 1 86 ? 6.384 1.943 4.242 1.00 97.69 86 HIS A N 1
ATOM 669 C CA . HIS A 1 86 ? 6.310 0.719 3.439 1.00 97.69 86 HIS A CA 1
ATOM 670 C C . HIS A 1 86 ? 6.652 0.977 1.964 1.00 97.69 86 HIS A C 1
ATOM 672 O O . HIS A 1 86 ? 7.448 0.241 1.381 1.00 97.69 86 HIS A O 1
ATOM 678 N N . LEU A 1 87 ? 6.109 2.048 1.378 1.00 97.25 87 LEU A N 1
ATOM 679 C CA . LEU A 1 87 ? 6.348 2.432 -0.019 1.00 97.25 87 LEU A CA 1
ATOM 680 C C . LEU A 1 87 ? 7.789 2.914 -0.284 1.00 97.25 87 LEU A C 1
ATOM 682 O O . LEU A 1 87 ? 8.180 3.086 -1.433 1.00 97.25 87 LEU A O 1
ATOM 686 N N . GLN A 1 88 ? 8.602 3.094 0.758 1.00 96.38 88 GLN A N 1
ATOM 687 C CA . GLN A 1 88 ? 10.034 3.393 0.652 1.00 96.38 88 GLN A CA 1
ATOM 688 C C . GLN A 1 88 ? 10.923 2.181 0.971 1.00 96.38 88 GLN A C 1
ATOM 690 O O . GLN A 1 88 ? 12.147 2.271 0.897 1.00 96.38 88 GLN A O 1
ATOM 695 N N . THR A 1 89 ? 10.341 1.033 1.329 1.00 97.06 89 THR A N 1
ATOM 696 C CA . THR A 1 89 ? 11.123 -0.174 1.620 1.00 97.06 89 THR A CA 1
ATOM 697 C C . THR A 1 89 ? 11.809 -0.709 0.371 1.00 97.06 89 THR A C 1
ATOM 699 O O . THR A 1 89 ? 11.249 -0.684 -0.725 1.00 97.06 89 THR A O 1
ATOM 702 N N . LYS A 1 90 ? 12.992 -1.311 0.548 1.00 96.06 90 LYS A N 1
ATOM 703 C CA . LYS A 1 90 ? 13.728 -1.976 -0.537 1.00 96.06 90 LYS A CA 1
ATOM 704 C C . LYS A 1 90 ? 12.854 -2.980 -1.300 1.00 96.06 90 LYS A C 1
ATOM 706 O O . LYS A 1 90 ? 12.895 -2.998 -2.523 1.00 96.06 90 LYS A O 1
ATOM 711 N N . LYS A 1 91 ? 12.020 -3.761 -0.596 1.00 96.50 91 LYS A N 1
ATOM 712 C CA . LYS A 1 91 ? 11.095 -4.731 -1.210 1.00 96.50 91 LYS A CA 1
ATOM 713 C C . LYS A 1 91 ? 10.141 -4.056 -2.195 1.00 96.50 91 LYS A C 1
ATOM 715 O O . LYS A 1 91 ? 10.031 -4.503 -3.335 1.00 96.50 91 LYS A O 1
ATOM 720 N N . TYR A 1 92 ? 9.484 -2.977 -1.772 1.00 96.88 92 TYR A N 1
ATOM 721 C CA . TYR A 1 92 ? 8.575 -2.232 -2.634 1.00 96.88 92 TYR A CA 1
ATOM 722 C C . TYR A 1 92 ? 9.316 -1.597 -3.818 1.00 96.88 92 TYR A C 1
ATOM 724 O O . TYR A 1 92 ? 8.910 -1.780 -4.964 1.00 96.88 92 TYR A O 1
ATOM 732 N N . LEU A 1 93 ? 10.444 -0.928 -3.561 1.00 95.94 93 LEU A N 1
ATOM 733 C CA . LEU A 1 93 ? 11.256 -0.282 -4.596 1.00 95.94 93 LEU A CA 1
ATOM 734 C C . LEU A 1 93 ? 11.728 -1.274 -5.670 1.00 95.94 93 LEU A C 1
ATOM 736 O O . LEU A 1 93 ? 11.579 -1.002 -6.858 1.00 95.94 93 LEU A O 1
ATOM 740 N N . SER A 1 94 ? 12.210 -2.458 -5.278 1.00 93.88 94 SER A N 1
ATOM 741 C CA . SER A 1 94 ? 12.595 -3.514 -6.223 1.00 93.88 94 SER A CA 1
ATOM 742 C C . SER A 1 94 ? 11.421 -3.980 -7.091 1.00 93.88 94 SER A C 1
ATOM 744 O O . SER A 1 94 ? 11.600 -4.229 -8.281 1.00 93.88 94 SER A O 1
ATOM 746 N N . LYS A 1 95 ? 10.206 -4.067 -6.532 1.00 95.06 95 LYS A N 1
ATOM 747 C CA . LYS A 1 95 ? 9.000 -4.423 -7.299 1.00 95.06 95 LYS A CA 1
ATOM 748 C C . LYS A 1 95 ? 8.588 -3.318 -8.271 1.00 95.06 95 LYS A C 1
ATOM 750 O O . LYS A 1 95 ? 8.189 -3.628 -9.390 1.00 95.06 95 LYS A O 1
ATOM 755 N N . VAL A 1 96 ? 8.706 -2.047 -7.881 1.00 93.88 96 VAL A N 1
ATOM 756 C CA . VAL A 1 96 ? 8.455 -0.914 -8.789 1.00 93.88 96 VAL A CA 1
ATOM 757 C C . VAL A 1 96 ? 9.470 -0.898 -9.930 1.00 93.88 96 VAL A C 1
ATOM 759 O O . VAL A 1 96 ? 9.072 -0.723 -11.081 1.00 93.88 96 VAL A O 1
ATOM 762 N N . GLN A 1 97 ? 10.749 -1.138 -9.637 1.00 91.94 97 GLN A N 1
ATOM 763 C CA . GLN A 1 97 ? 11.798 -1.211 -10.652 1.00 91.94 97 GLN A CA 1
ATOM 764 C C . GLN A 1 97 ? 11.530 -2.339 -11.656 1.00 91.94 97 GLN A C 1
ATOM 766 O O . GLN A 1 97 ? 11.445 -2.079 -12.854 1.00 91.94 97 GLN A O 1
ATOM 771 N N . ALA A 1 98 ? 11.284 -3.559 -11.168 1.00 90.88 98 ALA A N 1
ATOM 772 C CA . ALA A 1 98 ? 10.951 -4.697 -12.023 1.00 90.88 98 ALA A CA 1
ATOM 773 C C . ALA A 1 98 ? 9.701 -4.423 -12.874 1.00 90.88 98 ALA A C 1
ATOM 775 O O . ALA A 1 98 ? 9.652 -4.759 -14.053 1.00 90.88 98 ALA A O 1
ATOM 776 N N . LYS A 1 99 ? 8.691 -3.749 -12.306 1.00 90.38 99 LYS A N 1
ATOM 777 C CA . LYS A 1 99 ? 7.520 -3.301 -13.065 1.00 90.38 99 LYS A CA 1
ATOM 778 C C . LYS A 1 99 ? 7.929 -2.333 -14.184 1.00 90.38 99 LYS A C 1
ATOM 780 O O . LYS A 1 99 ? 7.532 -2.524 -15.326 1.00 90.38 99 LYS A O 1
ATOM 785 N N . ARG A 1 100 ? 8.743 -1.315 -13.904 1.00 87.19 100 ARG A N 1
ATOM 786 C CA . ARG A 1 100 ? 9.199 -0.346 -14.919 1.00 87.19 100 ARG A CA 1
ATOM 787 C C . ARG A 1 100 ? 9.951 -1.017 -16.074 1.00 87.19 100 ARG A C 1
ATOM 789 O O . ARG A 1 100 ? 9.758 -0.638 -17.230 1.00 87.19 100 ARG A O 1
ATOM 796 N N . GLU A 1 101 ? 10.787 -1.998 -15.759 1.00 84.75 101 GLU A N 1
ATOM 797 C CA . GLU A 1 101 ? 11.556 -2.773 -16.737 1.00 84.75 101 GLU A CA 1
ATOM 798 C C . GLU A 1 101 ? 10.643 -3.672 -17.579 1.00 84.75 101 GLU A C 1
ATOM 800 O O . GLU A 1 101 ? 10.701 -3.612 -18.803 1.00 84.75 101 GLU A O 1
ATOM 805 N N . ASN A 1 102 ? 9.718 -4.404 -16.951 1.00 85.19 102 ASN A N 1
ATOM 806 C CA . ASN A 1 102 ? 8.825 -5.342 -17.642 1.00 85.19 102 ASN A CA 1
ATOM 807 C C . ASN A 1 102 ? 7.786 -4.664 -18.548 1.00 85.19 102 ASN A C 1
ATOM 809 O O . ASN A 1 102 ? 7.408 -5.221 -19.573 1.00 85.19 102 ASN A O 1
ATOM 813 N N . TYR A 1 103 ? 7.304 -3.472 -18.181 1.00 74.56 103 TYR A N 1
ATOM 814 C CA . TYR A 1 103 ? 6.356 -2.707 -19.006 1.00 74.56 103 TYR A CA 1
ATOM 815 C C . TYR A 1 103 ? 7.050 -1.813 -20.046 1.00 74.56 103 TYR A C 1
ATOM 817 O O . TYR A 1 103 ? 6.388 -1.066 -20.766 1.00 74.56 103 TYR A O 1
ATOM 825 N N . THR A 1 104 ? 8.379 -1.878 -20.149 1.00 67.06 104 THR A N 1
ATOM 826 C CA . THR A 1 104 ? 9.116 -1.252 -21.242 1.00 67.06 104 THR A CA 1
ATOM 827 C C . THR A 1 104 ? 9.236 -2.243 -22.396 1.00 67.06 104 THR A C 1
ATOM 829 O O . THR A 1 104 ? 9.967 -3.224 -22.294 1.00 67.06 104 THR A O 1
ATOM 832 N N . LEU A 1 105 ? 8.604 -1.947 -23.533 1.00 62.72 105 LEU A N 1
ATOM 833 C CA . LEU A 1 105 ? 8.960 -2.618 -24.782 1.00 62.72 105 LEU A CA 1
ATOM 834 C C . LEU A 1 105 ? 10.346 -2.139 -25.257 1.00 62.72 105 LEU A C 1
ATOM 836 O O . LEU A 1 105 ? 10.651 -0.947 -25.126 1.00 62.72 105 LEU A O 1
ATOM 840 N N . PRO A 1 106 ? 11.189 -3.027 -25.816 1.00 63.28 106 PRO A N 1
ATOM 841 C CA . PRO A 1 106 ? 12.431 -2.619 -26.462 1.00 63.28 106 PRO A CA 1
ATOM 842 C C . PRO A 1 106 ? 12.137 -1.580 -27.549 1.00 63.28 106 PRO A C 1
ATOM 844 O O . PRO A 1 106 ? 11.199 -1.753 -28.326 1.00 63.28 106 PRO A O 1
ATOM 847 N N . ALA A 1 107 ? 12.953 -0.526 -27.650 1.00 60.81 107 ALA A N 1
ATOM 848 C CA . ALA A 1 107 ? 12.791 0.519 -28.670 1.00 60.81 107 ALA A CA 1
ATOM 849 C C . ALA A 1 107 ? 12.760 -0.042 -30.110 1.00 60.81 107 ALA A C 1
ATOM 851 O O . ALA A 1 107 ? 12.160 0.550 -31.002 1.00 60.81 107 ALA A O 1
ATOM 852 N N . ASN A 1 108 ? 13.337 -1.229 -30.310 1.00 60.03 108 ASN A N 1
ATOM 853 C CA . ASN A 1 108 ? 13.402 -1.932 -31.589 1.00 60.03 108 ASN A CA 1
ATOM 854 C C . ASN A 1 108 ? 12.073 -2.594 -32.000 1.00 60.03 108 ASN A C 1
ATOM 856 O O . ASN A 1 108 ? 11.974 -3.100 -33.112 1.00 60.03 108 ASN A O 1
ATOM 860 N N . PHE A 1 109 ? 11.051 -2.602 -31.135 1.00 58.88 109 PHE A N 1
ATOM 861 C CA . PHE A 1 109 ? 9.738 -3.170 -31.460 1.00 58.88 109 PHE A CA 1
ATOM 862 C C . PHE A 1 109 ? 8.964 -2.330 -32.494 1.00 58.88 109 PHE A C 1
ATOM 864 O O . PHE A 1 109 ? 8.129 -2.864 -33.213 1.00 58.88 109 PHE A O 1
ATOM 871 N N . PHE A 1 110 ? 9.281 -1.037 -32.630 1.00 56.81 110 PHE A N 1
ATOM 872 C CA . PHE A 1 110 ? 8.708 -0.143 -33.649 1.00 56.81 110 PHE A CA 1
ATOM 873 C C . PHE A 1 110 ? 9.669 0.094 -34.827 1.00 56.81 110 PHE A C 1
ATOM 875 O O . PHE A 1 110 ? 9.794 1.206 -35.344 1.00 56.81 110 PHE A O 1
ATOM 882 N N . GLY A 1 111 ? 10.390 -0.950 -35.238 1.00 49.59 111 GLY A N 1
ATOM 883 C CA . GLY A 1 111 ? 11.273 -0.904 -36.396 1.00 49.59 111 GLY A CA 1
ATOM 884 C C . GLY A 1 111 ? 10.517 -0.670 -37.711 1.00 49.59 111 GLY A C 1
ATOM 885 O O . GLY A 1 111 ? 9.763 -1.525 -38.156 1.00 49.59 111 GLY A O 1
ATOM 886 N N . VAL A 1 112 ? 10.854 0.451 -38.356 1.00 47.41 112 VAL A N 1
AT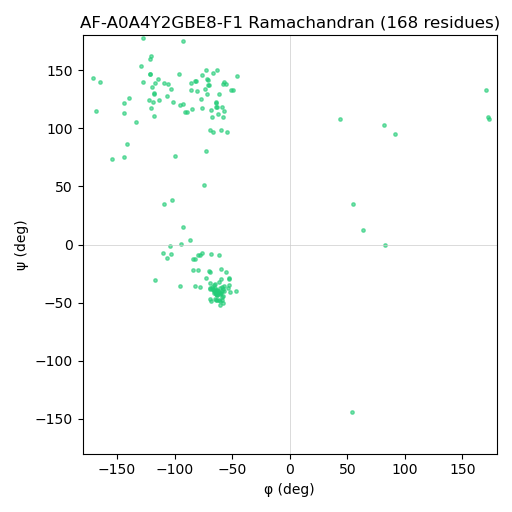OM 887 C CA . VAL A 1 112 ? 10.711 0.782 -39.788 1.00 47.41 112 VAL A CA 1
ATOM 888 C C . VAL A 1 112 ? 9.338 1.273 -40.267 1.00 47.41 112 VAL A C 1
ATOM 890 O O . VAL A 1 112 ? 8.444 0.508 -40.603 1.00 47.41 112 VAL A O 1
ATOM 893 N N . SER A 1 113 ? 9.238 2.590 -40.470 1.00 47.59 113 SER A N 1
ATOM 894 C CA . SER A 1 113 ? 8.459 3.183 -41.570 1.00 47.59 113 SER A CA 1
ATOM 895 C C . SER A 1 113 ? 9.010 4.567 -41.923 1.00 47.59 113 SER A C 1
ATOM 897 O O . SER A 1 113 ? 8.424 5.592 -41.591 1.00 47.59 113 SER A O 1
ATOM 899 N N . LYS A 1 114 ? 10.170 4.606 -42.589 1.00 46.94 114 LYS A N 1
ATOM 900 C CA . LYS A 1 114 ? 10.613 5.767 -43.382 1.00 46.94 114 LYS A CA 1
ATOM 901 C C . LYS A 1 114 ? 11.363 5.305 -44.635 1.00 46.94 114 LYS A C 1
ATOM 903 O O . LYS A 1 114 ? 12.580 5.366 -44.682 1.00 46.94 114 LYS A O 1
ATOM 908 N N . SER A 1 115 ? 10.611 4.817 -45.617 1.00 37.81 115 SER A N 1
ATOM 909 C CA . SER A 1 115 ? 10.613 5.299 -47.010 1.00 37.81 115 SER A CA 1
ATOM 910 C C . SER A 1 115 ? 9.758 4.337 -47.836 1.00 37.81 115 SER A C 1
ATOM 912 O O . SER A 1 115 ? 10.144 3.192 -48.061 1.00 37.81 115 SER A O 1
ATOM 914 N N . ALA A 1 116 ? 8.589 4.795 -48.276 1.00 42.12 116 ALA A N 1
ATOM 915 C CA . ALA A 1 116 ? 7.885 4.152 -49.372 1.00 42.12 116 ALA A CA 1
ATOM 916 C C . ALA A 1 116 ? 8.724 4.360 -50.642 1.00 42.12 116 ALA A C 1
ATOM 918 O O . ALA A 1 116 ? 8.836 5.484 -51.126 1.00 42.12 116 ALA A O 1
ATOM 919 N N . ALA A 1 117 ? 9.336 3.292 -51.146 1.00 41.47 117 ALA A N 1
ATOM 920 C CA . ALA A 1 117 ? 9.803 3.213 -52.523 1.00 41.47 117 ALA A CA 1
ATOM 921 C C . ALA A 1 117 ? 8.886 2.223 -53.267 1.00 41.47 117 ALA A C 1
ATOM 923 O O . ALA A 1 117 ? 8.502 1.214 -52.667 1.00 41.47 117 ALA A O 1
ATOM 924 N N . PRO A 1 118 ? 8.481 2.497 -54.522 1.00 41.66 118 PRO A N 1
ATOM 925 C CA . PRO A 1 118 ? 7.468 1.703 -55.206 1.00 41.66 118 PRO A CA 1
ATOM 926 C C . PRO A 1 118 ? 8.006 0.323 -55.583 1.00 41.66 118 PRO A C 1
ATOM 928 O O . PRO A 1 118 ? 9.122 0.181 -56.083 1.00 41.66 118 PRO A O 1
ATOM 931 N N . CYS A 1 119 ? 7.173 -0.688 -55.371 1.00 33.09 119 CYS A N 1
ATOM 932 C CA . CYS A 1 119 ? 7.419 -2.078 -55.714 1.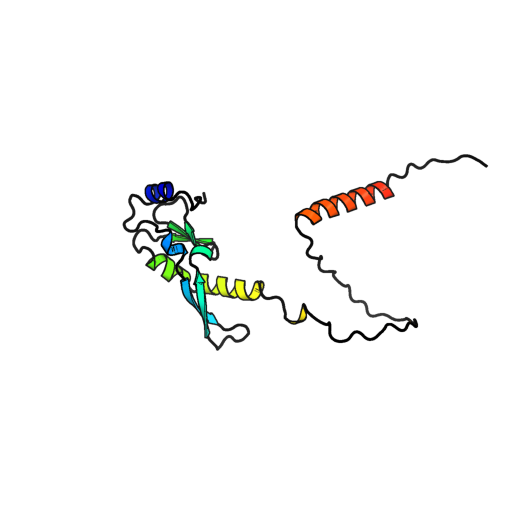00 33.09 119 CYS A CA 1
ATOM 933 C C . CYS A 1 119 ? 7.665 -2.220 -57.226 1.00 33.09 119 CYS A C 1
ATOM 935 O O . CYS A 1 119 ? 6.770 -1.944 -58.021 1.00 33.09 119 CYS A O 1
ATOM 937 N N . SER A 1 120 ? 8.845 -2.691 -57.630 1.00 35.97 120 SER A N 1
ATOM 938 C CA . SER A 1 120 ? 9.067 -3.267 -58.962 1.00 35.97 120 SER A CA 1
ATOM 939 C C . SER A 1 120 ? 9.506 -4.717 -58.791 1.00 35.97 120 SER A C 1
ATOM 941 O O . SER A 1 120 ? 10.453 -5.014 -58.066 1.00 35.97 120 SER A O 1
ATOM 943 N N . ALA A 1 121 ? 8.737 -5.615 -59.398 1.00 42.62 121 ALA A N 1
ATOM 944 C CA . ALA A 1 121 ? 8.888 -7.061 -59.356 1.00 42.62 121 ALA A CA 1
ATOM 945 C C . ALA A 1 121 ? 10.095 -7.545 -60.173 1.00 42.62 121 ALA A C 1
ATOM 947 O O . ALA A 1 121 ? 10.278 -7.033 -61.268 1.00 42.62 121 ALA A O 1
ATOM 948 N N . VAL A 1 122 ? 10.817 -8.569 -59.687 1.00 41.84 122 VAL A N 1
ATOM 949 C CA . VAL A 1 122 ? 11.346 -9.742 -60.435 1.00 41.84 122 VAL A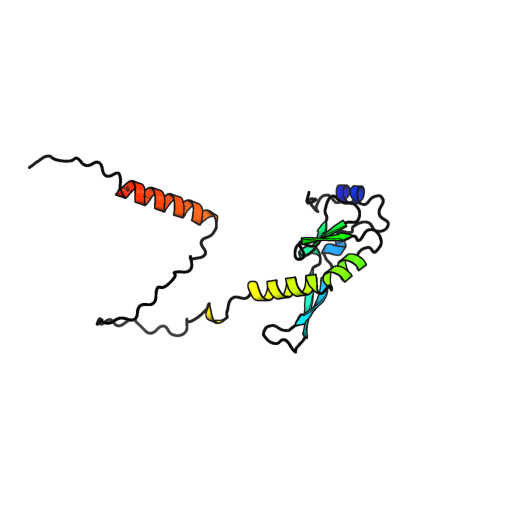 CA 1
ATOM 950 C C . VAL A 1 122 ? 11.763 -10.829 -59.408 1.00 41.84 122 VAL A C 1
ATOM 952 O O . VAL A 1 122 ? 12.317 -10.475 -58.365 1.00 41.84 122 VAL A O 1
ATOM 955 N N . PRO A 1 123 ? 11.506 -12.137 -59.654 1.00 54.84 123 PRO A N 1
ATOM 956 C CA . PRO A 1 123 ? 11.813 -13.235 -58.730 1.00 54.84 123 PRO A CA 1
ATOM 957 C C . PRO A 1 123 ? 13.157 -13.921 -59.034 1.00 54.84 123 PRO A C 1
ATOM 959 O O . PRO A 1 123 ? 13.511 -14.077 -60.199 1.00 54.84 123 PRO A O 1
ATOM 962 N N . SER A 1 124 ? 13.864 -14.409 -58.005 1.00 36.56 124 SER A N 1
ATOM 963 C CA . SER A 1 124 ? 14.826 -15.532 -58.075 1.00 36.56 124 SER A CA 1
ATOM 964 C C . SER A 1 124 ? 15.225 -15.992 -56.660 1.00 36.56 124 SER A C 1
ATOM 966 O O . SER A 1 124 ? 15.832 -15.241 -55.905 1.00 36.56 124 SER A O 1
ATOM 968 N N . ALA A 1 125 ? 14.867 -17.227 -56.302 1.00 39.22 125 ALA A N 1
ATOM 969 C CA . ALA A 1 125 ? 15.480 -18.024 -55.222 1.00 39.22 125 ALA A CA 1
ATOM 970 C C . ALA A 1 125 ? 16.603 -18.910 -55.832 1.00 39.22 125 ALA A C 1
ATOM 972 O O . ALA A 1 125 ? 16.666 -18.929 -57.065 1.00 39.22 125 ALA A O 1
ATOM 973 N N . PRO A 1 126 ? 17.434 -19.699 -55.093 1.00 45.22 126 PRO A N 1
ATOM 974 C CA . PRO A 1 126 ? 17.467 -20.069 -53.655 1.00 45.22 126 PRO A CA 1
ATOM 975 C C . PRO A 1 126 ? 18.868 -19.791 -53.007 1.00 45.22 126 PRO A C 1
ATOM 977 O O . PRO A 1 126 ? 19.750 -19.291 -53.685 1.00 45.22 126 PRO A O 1
ATOM 980 N N . CYS A 1 127 ? 19.203 -19.981 -51.721 1.00 27.55 127 CYS A N 1
ATOM 981 C CA . CYS A 1 127 ? 19.045 -21.144 -50.847 1.00 27.55 127 CYS A CA 1
ATOM 982 C C . CYS A 1 127 ? 19.381 -20.829 -49.364 1.00 27.55 127 CYS A C 1
ATOM 984 O O . CYS A 1 127 ? 20.330 -20.116 -49.057 1.00 27.55 127 CYS A O 1
ATOM 986 N N . ALA A 1 128 ? 18.599 -21.455 -48.480 1.00 42.34 128 ALA A N 1
ATOM 987 C CA . ALA A 1 128 ? 18.914 -21.987 -47.149 1.00 42.34 128 ALA A CA 1
ATOM 988 C C . ALA A 1 128 ? 19.771 -21.177 -46.150 1.00 42.34 128 ALA A C 1
ATOM 990 O O . ALA A 1 128 ? 20.998 -21.202 -46.152 1.00 42.34 128 ALA A O 1
ATOM 991 N N . SER A 1 129 ? 19.096 -20.669 -45.118 1.00 37.00 129 SER A N 1
ATOM 992 C CA . SER A 1 129 ? 19.566 -20.797 -43.736 1.00 37.00 129 SER A CA 1
ATOM 993 C C . SER A 1 129 ? 18.350 -20.977 -42.838 1.00 37.00 129 SER A C 1
ATOM 995 O O . SER A 1 129 ? 17.494 -20.103 -42.729 1.00 37.00 129 SER A O 1
ATOM 997 N N . SER A 1 130 ? 18.246 -22.166 -42.255 1.00 49.31 130 SER A N 1
ATOM 998 C CA . SER A 1 130 ? 17.211 -22.546 -41.307 1.00 49.31 130 SER A CA 1
ATOM 999 C C . SER A 1 130 ? 17.226 -21.582 -40.120 1.00 49.31 130 SER A C 1
ATOM 1001 O O . SER A 1 130 ? 18.185 -21.533 -39.354 1.00 49.31 130 SER A O 1
ATOM 1003 N N . SER A 1 131 ? 16.159 -20.816 -39.942 1.00 39.50 131 SER A N 1
ATOM 1004 C CA . SER A 1 131 ? 15.839 -20.208 -38.655 1.00 39.50 131 SER A CA 1
ATOM 1005 C C . SER A 1 131 ? 14.369 -20.442 -38.403 1.00 39.50 131 SER A C 1
ATOM 1007 O O . SER A 1 131 ? 13.501 -19.849 -39.044 1.00 39.50 131 SER A O 1
ATOM 1009 N N . THR A 1 132 ? 14.105 -21.372 -37.491 1.00 39.66 132 THR A N 1
ATOM 1010 C CA . THR A 1 132 ? 12.793 -21.625 -36.915 1.00 39.66 132 THR A CA 1
ATOM 1011 C C . THR A 1 132 ? 12.283 -20.306 -36.350 1.00 39.66 132 THR A C 1
ATOM 1013 O O . THR A 1 132 ? 12.663 -19.885 -35.260 1.00 39.66 132 THR A O 1
ATOM 1016 N N . THR A 1 133 ? 11.462 -19.609 -37.131 1.00 34.50 133 THR A N 1
ATOM 1017 C CA . THR A 1 133 ? 10.740 -18.432 -36.668 1.00 34.50 133 THR A CA 1
ATOM 1018 C C . THR A 1 133 ? 9.709 -18.948 -35.681 1.00 34.50 133 THR A C 1
ATOM 1020 O O . THR A 1 133 ? 8.667 -19.464 -36.075 1.00 34.50 133 THR A O 1
ATOM 1023 N N . ILE A 1 134 ? 10.011 -18.859 -34.386 1.00 41.94 134 ILE A N 1
ATOM 1024 C CA . ILE A 1 134 ? 8.972 -18.943 -33.367 1.00 41.94 134 ILE A CA 1
ATOM 1025 C C . ILE A 1 134 ? 8.135 -17.679 -33.563 1.00 41.94 134 ILE A C 1
ATOM 1027 O O . ILE A 1 134 ? 8.521 -16.591 -33.136 1.00 41.94 134 ILE A O 1
ATOM 1031 N N . GLN A 1 135 ? 7.027 -17.806 -34.295 1.00 37.12 135 GLN A N 1
ATOM 1032 C CA . GLN A 1 135 ? 6.022 -16.757 -34.383 1.00 37.12 135 GLN A CA 1
ATOM 1033 C C . GLN A 1 135 ? 5.534 -16.466 -32.964 1.00 37.12 135 GLN A C 1
ATOM 1035 O O . GLN A 1 135 ? 4.872 -17.286 -32.329 1.00 37.12 135 GLN A O 1
ATOM 1040 N N . MET A 1 136 ? 5.893 -15.293 -32.450 1.00 48.31 136 MET A N 1
ATOM 1041 C CA . MET A 1 136 ? 5.287 -14.759 -31.238 1.00 48.31 136 MET A CA 1
ATOM 1042 C C . MET A 1 136 ? 3.790 -14.564 -31.513 1.00 48.31 136 MET A C 1
ATOM 1044 O O . MET A 1 136 ? 3.448 -13.961 -32.536 1.00 48.31 136 MET A O 1
ATOM 1048 N N . PRO A 1 137 ? 2.885 -15.058 -30.650 1.00 49.97 137 PRO A N 1
ATOM 1049 C CA . PRO A 1 137 ? 1.460 -14.924 -30.893 1.00 49.97 137 PRO A CA 1
ATOM 1050 C C . PRO A 1 137 ? 1.077 -13.443 -30.878 1.00 49.97 137 PRO A C 1
ATOM 1052 O O . PRO A 1 137 ? 1.299 -12.730 -29.897 1.00 49.97 137 PRO A O 1
ATOM 1055 N N . VAL A 1 138 ? 0.504 -12.999 -31.997 1.00 51.75 138 VAL A N 1
ATOM 1056 C CA . VAL A 1 138 ? -0.106 -11.680 -32.173 1.00 51.75 138 VAL A CA 1
ATOM 1057 C C . VAL A 1 138 ? -1.060 -11.421 -31.006 1.00 51.75 138 VAL A C 1
ATOM 1059 O O . VAL A 1 138 ? -1.842 -12.288 -30.612 1.00 51.75 138 VAL A O 1
ATOM 1062 N N . ASN A 1 139 ? -0.964 -10.232 -30.411 1.00 55.75 139 ASN A N 1
ATOM 1063 C CA . ASN A 1 139 ? -1.766 -9.843 -29.258 1.00 55.75 139 ASN A CA 1
ATOM 1064 C C . ASN A 1 139 ? -3.219 -9.574 -29.681 1.00 55.75 139 ASN A C 1
ATOM 1066 O O . ASN A 1 139 ? -3.610 -8.431 -29.896 1.00 55.75 139 ASN A O 1
ATOM 1070 N N . VAL A 1 140 ? -4.005 -10.640 -29.828 1.00 54.88 140 VAL A N 1
ATOM 1071 C CA . VAL A 1 140 ? -5.448 -10.558 -30.080 1.00 54.88 140 VAL A CA 1
ATOM 1072 C C . VAL A 1 140 ? -6.171 -10.312 -28.742 1.00 54.88 140 VAL A C 1
ATOM 1074 O O . VAL A 1 140 ? -5.848 -11.017 -27.768 1.00 54.88 140 VAL A O 1
ATOM 1077 N N . PRO A 1 141 ? -7.107 -9.339 -28.651 1.00 54.19 141 PRO A N 1
ATOM 1078 C CA . PRO A 1 141 ? -7.951 -9.122 -27.475 1.00 54.19 141 PRO A CA 1
ATOM 1079 C C . PRO A 1 141 ? -8.551 -10.430 -26.941 1.00 54.19 141 PRO A C 1
ATOM 1081 O O . PRO A 1 141 ? -8.874 -11.334 -27.705 1.00 54.19 141 PRO A O 1
ATOM 1084 N N . LEU A 1 142 ? -8.713 -10.553 -25.618 1.00 53.19 142 LEU A N 1
ATOM 1085 C CA . LEU A 1 142 ? -9.162 -11.798 -24.967 1.00 53.19 142 LEU A CA 1
ATOM 1086 C C . LEU A 1 142 ? -10.468 -12.368 -25.551 1.00 53.19 142 LEU A C 1
ATOM 1088 O O . LEU A 1 142 ? -10.600 -13.586 -25.647 1.00 53.19 142 LEU A O 1
ATOM 1092 N N . SER A 1 143 ? -11.392 -11.501 -25.978 1.00 55.72 143 SER A N 1
ATOM 1093 C CA . SER A 1 143 ? -12.659 -11.903 -26.606 1.00 55.72 143 SER A CA 1
ATOM 1094 C C . SER A 1 143 ? -12.454 -12.599 -27.956 1.00 55.72 143 SER A C 1
ATOM 1096 O O . SER A 1 143 ? -13.153 -13.555 -28.274 1.00 55.72 143 SER A O 1
ATOM 1098 N N . ASP A 1 144 ? -11.447 -12.177 -28.716 1.00 56.88 144 ASP A N 1
ATOM 1099 C CA . ASP A 1 144 ? -11.157 -12.713 -30.045 1.00 56.88 144 ASP A CA 1
ATOM 1100 C C . ASP A 1 144 ? -10.404 -14.042 -29.983 1.00 56.88 144 ASP A C 1
ATOM 1102 O O . ASP A 1 144 ? -10.463 -14.818 -30.928 1.00 56.88 144 ASP A O 1
ATOM 1106 N N . ARG A 1 145 ? -9.719 -14.359 -28.875 1.00 59.00 145 ARG A N 1
ATOM 1107 C CA . ARG A 1 145 ? -9.038 -15.659 -28.725 1.00 59.00 145 ARG A CA 1
ATOM 1108 C C . ARG A 1 145 ? -10.024 -16.817 -28.628 1.00 59.00 145 ARG A C 1
ATOM 1110 O O . ARG A 1 145 ? -9.751 -17.878 -29.181 1.00 59.00 145 ARG A O 1
ATOM 1117 N N . ILE A 1 146 ? -11.150 -16.610 -27.944 1.00 67.50 146 ILE A N 1
ATOM 1118 C CA . ILE A 1 146 ? -12.208 -17.620 -27.818 1.00 67.50 146 ILE A CA 1
ATOM 1119 C C . ILE A 1 146 ? -12.874 -17.824 -29.180 1.00 67.50 146 ILE A C 1
ATOM 1121 O O . ILE A 1 146 ? -12.949 -18.955 -29.651 1.00 67.50 146 ILE A O 1
ATOM 1125 N N . THR A 1 147 ? -13.253 -16.735 -29.852 1.00 67.00 147 THR A N 1
ATOM 1126 C CA . THR A 1 147 ? -13.841 -16.782 -31.197 1.00 67.00 147 THR A CA 1
ATOM 1127 C C . THR A 1 147 ? -12.883 -17.403 -32.216 1.00 67.00 147 THR A C 1
ATOM 1129 O O . THR A 1 147 ? -13.283 -18.262 -32.990 1.00 67.00 147 THR A O 1
ATOM 1132 N N . ASN A 1 148 ? -11.595 -17.051 -32.184 1.00 66.69 148 ASN A N 1
ATOM 1133 C CA . ASN A 1 148 ? -10.583 -17.623 -33.074 1.00 66.69 148 ASN A CA 1
ATOM 1134 C C . ASN A 1 148 ? -10.360 -19.122 -32.812 1.00 66.69 148 ASN A C 1
ATOM 1136 O O . ASN A 1 148 ? -10.233 -19.900 -33.754 1.00 66.69 148 ASN A O 1
ATOM 1140 N N . ALA A 1 149 ? -10.359 -19.553 -31.545 1.00 69.75 149 ALA A N 1
ATOM 1141 C CA . ALA A 1 149 ? -10.260 -20.972 -31.206 1.00 69.75 149 ALA A CA 1
ATOM 1142 C C . ALA A 1 149 ? -11.498 -21.753 -31.674 1.00 69.75 149 ALA A C 1
ATOM 1144 O O . ALA A 1 149 ? -11.362 -22.848 -32.213 1.00 69.75 149 ALA A O 1
ATOM 1145 N N . GLN A 1 150 ? -12.695 -21.179 -31.527 1.00 72.56 150 GLN A N 1
ATOM 1146 C CA . GLN A 1 150 ? -13.928 -21.771 -32.048 1.00 72.56 150 GLN A CA 1
ATOM 1147 C C . GLN A 1 150 ? -13.905 -21.876 -33.577 1.00 72.56 150 GLN A C 1
ATOM 1149 O O . GLN A 1 150 ? -14.236 -22.933 -34.106 1.00 72.56 150 GLN A O 1
ATOM 1154 N N . SER A 1 151 ? -13.448 -20.838 -34.282 1.00 69.38 151 SER A N 1
ATOM 1155 C CA . SER A 1 151 ? -13.304 -20.854 -35.742 1.00 69.38 151 SER A CA 1
ATOM 1156 C C . SER A 1 151 ? -12.288 -21.889 -36.227 1.00 69.38 151 SER A C 1
ATOM 1158 O O . SER A 1 151 ? -12.550 -22.570 -37.213 1.00 69.38 151 SER A O 1
ATOM 1160 N N . LEU A 1 152 ? -11.162 -22.065 -35.525 1.00 72.69 152 LEU A N 1
ATOM 1161 C CA . LEU A 1 152 ? -10.185 -23.117 -35.836 1.00 72.69 152 LEU A CA 1
ATOM 1162 C C . LEU A 1 152 ? -10.786 -24.518 -35.662 1.00 72.69 152 LEU A C 1
ATOM 1164 O O . LEU A 1 152 ? -10.605 -25.372 -36.525 1.00 72.69 152 LEU A O 1
ATOM 1168 N N . ILE A 1 153 ? -11.540 -24.749 -34.584 1.00 72.06 153 ILE A N 1
ATOM 1169 C CA . ILE A 1 153 ? -12.216 -26.033 -34.345 1.00 72.06 153 ILE A CA 1
ATOM 1170 C C . ILE A 1 153 ? -13.295 -26.287 -35.410 1.00 72.06 153 ILE A C 1
ATOM 1172 O O . ILE A 1 153 ? -13.388 -27.402 -35.920 1.00 72.06 153 ILE A O 1
ATOM 1176 N N . LEU A 1 154 ? -14.074 -25.267 -35.789 1.00 63.12 154 LEU A N 1
ATOM 1177 C CA . LEU A 1 154 ? -15.059 -25.374 -36.872 1.00 63.12 154 LEU A CA 1
ATOM 1178 C C . LEU A 1 154 ? -14.406 -25.648 -38.232 1.00 63.12 154 LEU A C 1
ATOM 1180 O O . LEU A 1 154 ? -14.932 -26.462 -38.984 1.00 63.12 154 LEU A O 1
ATOM 1184 N N . GLY A 1 155 ? -13.274 -25.009 -38.540 1.00 63.50 155 GLY A N 1
ATOM 1185 C CA . GLY A 1 155 ? -12.523 -25.255 -39.773 1.00 63.50 155 GLY A CA 1
ATOM 1186 C C . GLY A 1 155 ? -12.026 -26.698 -39.859 1.00 63.50 155 GLY A C 1
ATOM 1187 O O . GLY A 1 155 ? -12.296 -27.386 -40.838 1.00 63.50 155 GLY A O 1
ATOM 1188 N N . VAL A 1 156 ? -11.415 -27.200 -38.782 1.00 66.69 156 VAL A N 1
ATOM 1189 C CA . VAL A 1 156 ? -10.959 -28.598 -38.699 1.00 66.69 156 VAL A CA 1
ATOM 1190 C C . VAL A 1 156 ? -12.134 -29.575 -38.809 1.00 66.69 156 VAL A C 1
ATOM 1192 O O . VAL A 1 156 ? -12.019 -30.598 -39.479 1.00 66.69 156 VAL A O 1
ATOM 1195 N N . LEU A 1 157 ? -13.281 -29.277 -38.194 1.00 63.81 157 LEU A N 1
ATOM 1196 C CA . LEU A 1 157 ? -14.478 -30.110 -38.332 1.00 63.81 157 LEU A CA 1
ATOM 1197 C C . LEU A 1 157 ? -15.047 -30.080 -39.755 1.00 63.81 157 LEU A C 1
ATOM 1199 O O . LEU A 1 157 ? -15.475 -31.122 -40.237 1.00 63.81 157 LEU A O 1
ATOM 1203 N N . ALA A 1 158 ? -15.036 -28.934 -40.438 1.00 62.50 158 ALA A N 1
ATOM 1204 C CA . ALA A 1 158 ? -15.513 -28.814 -41.815 1.00 62.50 158 ALA A CA 1
ATOM 1205 C C . ALA A 1 158 ? -14.621 -29.571 -42.814 1.00 62.50 158 ALA A C 1
ATOM 1207 O O . ALA A 1 158 ? -15.133 -30.188 -43.744 1.00 62.50 158 ALA A O 1
ATOM 1208 N N . GLU A 1 159 ? -13.304 -29.579 -42.595 1.00 59.62 159 GLU A N 1
ATOM 1209 C CA . GLU A 1 159 ? -12.351 -30.314 -43.437 1.00 59.62 159 GLU A CA 1
ATOM 1210 C C . GLU A 1 159 ? -12.419 -31.835 -43.226 1.00 59.62 159 GLU A C 1
ATOM 1212 O O . GLU A 1 159 ? -12.159 -32.597 -44.154 1.00 59.62 159 GLU A O 1
ATOM 1217 N N . ASN A 1 160 ? -12.807 -32.290 -42.028 1.00 59.69 160 ASN A N 1
ATOM 1218 C CA . ASN A 1 160 ? -12.833 -33.715 -41.674 1.00 59.69 160 ASN A CA 1
ATOM 1219 C C . ASN A 1 160 ? -14.234 -34.356 -41.687 1.00 59.69 160 ASN A C 1
ATOM 1221 O O . ASN A 1 160 ? -14.332 -35.574 -41.572 1.00 59.69 160 ASN A O 1
ATOM 1225 N N . ASN A 1 161 ? -15.311 -33.577 -41.847 1.00 58.12 161 ASN A N 1
ATOM 1226 C CA . ASN A 1 161 ? -16.687 -34.079 -42.000 1.00 58.12 161 ASN A CA 1
ATOM 1227 C C . ASN A 1 161 ? -17.241 -33.892 -43.418 1.00 58.12 161 ASN A C 1
ATOM 1229 O O . ASN A 1 161 ? -18.441 -33.685 -43.594 1.00 58.12 161 ASN A O 1
ATOM 1233 N N . LEU A 1 162 ? -16.406 -34.010 -44.451 1.00 56.75 162 LEU A N 1
ATOM 1234 C CA . LEU A 1 162 ? -16.951 -34.318 -45.769 1.00 56.75 162 LEU A CA 1
ATOM 1235 C C . LEU A 1 162 ? -17.488 -35.758 -45.729 1.00 56.75 162 LEU A C 1
ATOM 1237 O O . LEU A 1 162 ? -16.696 -36.685 -45.544 1.00 56.75 162 LEU A O 1
ATOM 1241 N N . PRO A 1 163 ? -18.806 -35.990 -45.887 1.00 52.19 163 PRO A N 1
ATOM 1242 C CA . PRO A 1 163 ? -19.291 -37.340 -46.085 1.00 52.19 163 PRO A CA 1
ATOM 1243 C C . PRO A 1 163 ? -18.691 -37.850 -47.394 1.00 52.19 163 PRO A C 1
ATOM 1245 O O . PRO A 1 163 ? -18.941 -37.307 -48.472 1.00 52.19 163 PRO A O 1
ATOM 1248 N N . PHE A 1 164 ? -17.899 -38.916 -47.313 1.00 55.50 164 PHE A N 1
ATOM 1249 C CA . PHE A 1 164 ? -17.640 -39.762 -48.468 1.00 55.50 164 PHE A CA 1
ATOM 1250 C C . PHE A 1 164 ? -19.005 -40.284 -48.907 1.00 55.50 164 PHE A C 1
ATOM 1252 O O . PHE A 1 164 ? -19.544 -41.164 -48.244 1.00 55.50 164 PHE A O 1
ATOM 1259 N N . THR A 1 165 ? -19.618 -39.663 -49.916 1.00 51.06 165 THR A N 1
ATOM 1260 C CA . THR A 1 165 ? -20.414 -40.275 -50.993 1.00 51.06 165 THR A CA 1
ATOM 1261 C C . THR A 1 165 ? -21.064 -39.164 -51.826 1.00 51.06 165 THR A C 1
ATOM 1263 O O . THR A 1 165 ? -22.049 -38.563 -51.415 1.00 51.06 165 THR A O 1
ATOM 1266 N N . ILE A 1 166 ? -20.573 -38.969 -53.049 1.00 46.19 166 ILE A N 1
ATOM 1267 C CA . ILE A 1 166 ? -21.450 -38.938 -54.225 1.00 46.19 166 ILE A CA 1
ATOM 1268 C C . ILE A 1 166 ? -20.693 -39.646 -55.359 1.00 46.19 166 ILE A C 1
ATOM 1270 O O . ILE A 1 166 ? -19.919 -39.082 -56.122 1.00 46.19 166 ILE A O 1
ATOM 1274 N N . CYS A 1 167 ? -20.853 -40.969 -55.394 1.00 48.84 167 CYS A N 1
ATOM 1275 C CA . CYS A 1 167 ? -20.952 -41.657 -56.671 1.00 48.84 167 CYS A CA 1
ATOM 1276 C C . CYS A 1 167 ? -22.361 -41.365 -57.183 1.00 48.84 167 CYS A C 1
ATOM 1278 O O . CYS A 1 167 ? -23.304 -41.756 -56.497 1.00 48.84 167 CYS A O 1
ATOM 1280 N N . LEU A 1 168 ? -22.492 -40.690 -58.332 1.00 41.88 168 LEU A N 1
ATOM 1281 C CA . LEU A 1 168 ? -23.340 -41.113 -59.458 1.00 41.88 168 LEU A CA 1
ATOM 1282 C C . LEU A 1 168 ? -23.484 -40.024 -60.548 1.00 41.88 168 LEU A C 1
ATOM 1284 O O . LEU A 1 168 ? -23.863 -38.895 -60.252 1.00 41.88 168 LEU A O 1
ATOM 1288 N N . LEU A 1 169 ? -23.295 -40.487 -61.797 1.00 41.09 169 LEU A N 1
ATOM 1289 C CA . LEU A 1 169 ? -23.749 -39.978 -63.111 1.00 41.09 169 LEU A CA 1
ATOM 1290 C C . LEU A 1 169 ? -22.826 -39.012 -63.884 1.00 41.09 169 LEU A C 1
ATOM 1292 O O . LEU A 1 169 ? -22.937 -37.796 -63.752 1.00 41.09 169 LEU A O 1
ATOM 1296 N N . TYR A 1 170 ? -22.006 -39.545 -64.801 1.00 38.22 170 TYR A N 1
ATOM 1297 C CA . TYR A 1 170 ? -22.431 -39.911 -66.168 1.00 38.22 170 TYR A CA 1
ATOM 1298 C C . TYR A 1 170 ? -21.522 -41.000 -66.752 1.00 38.22 170 TYR A C 1
ATOM 1300 O O . TYR A 1 170 ? -20.312 -40.975 -66.433 1.00 38.22 170 TYR A O 1
#

Organism: Araneus ventricosus (NCBI:txid182803)

Mean predicted aligned error: 17.55 Å

Solvent-accessible surface area (backbone atoms only — not comparable to full-atom values): 10833 Å² total; per-residue (Å²): 110,81,52,67,83,87,45,60,66,61,54,51,62,54,17,64,87,34,87,28,56,89,57,75,70,56,38,74,38,67,46,80,37,79,40,63,33,90,96,38,87,83,49,75,38,81,44,77,43,50,36,49,84,37,49,42,63,38,85,46,61,28,34,31,36,28,72,76,68,75,40,78,47,71,19,18,92,56,30,70,57,39,55,54,52,50,64,65,31,69,72,38,47,53,43,53,50,52,48,60,56,71,73,49,75,65,84,72,77,74,69,81,91,89,75,93,72,85,90,76,89,84,90,83,87,88,81,88,77,95,68,88,75,80,76,72,80,75,90,63,58,77,73,52,51,56,53,50,52,51,50,52,54,50,48,54,47,60,72,71,63,64,74,92,75,84,87,84,90,133

Foldseek 3Di:
DFDPPVCVVLQCVLQVPFPAGDDPVQQQDWAWEWAQDPPGNPDIDTDIHRLVVFWTDDSHHQWIAGPQLRDIFRCSHPNSVSSNVVCHDPSNRVSVVVVVVVPDDDPCVPPDDPDDDDDDDDDDDDDDDDDPPPPDDDPDPPVVVVVVVVVVVVVVCVVVPPPPDDDDDD

Sequence (170 aa):
MEINLNDEHKVRSIDANEKNKFKFEWLNKSIKIKLPAKGNNTSVEEISVKVGNSIKKIDISGTVNCQLCSDTVYYGKRGFSAISSHLQTKKYLSKVQAKRENYTLPANFFGVSKSAAPCSAVPSAPCASSSTTIQMPVNVPLSDRITNAQSLILGVLAENNLPFTICLLY

pLDDT: mean 75.58, std 21.59, range [27.55, 97.81]

Radius of gyration: 28.37 Å; Cα contacts (8 Å, |Δi|>4): 162; chains: 1; bounding box: 48×53×84 Å

Nearest PDB structures (foldseek):
  8tp1-assembly1_A  TM=2.219E-01  e=5.275E+00  Mus musculus